Protein AF-A0A495E6Z8-F1 (afdb_monomer)

Secondary structure (DSSP, 8-state):
-EEEEEE--SSSTTHHHHHHHHHHHHHHHHHH-GGG-SEEEEEESS---GGGTTTTTSHHHHHHHHHHTHHHHTS-S-HHHHHHH--HHHHHHHHHTEEEEE--HHHHH-PPPHHHHHHHHHHHHHH--

Foldseek 3Di:
DDAEDADEDPDCPCVVVVLLLLLLVLLLCCVVCVVVHQAYEYEYQDDDPPVCVVPSLALVSSLVSNLVVVCVNPVDDDSVVSNVVDDSVSSRSSSVRYDYHHDHPVVVVPDQPPVRVVVVVVVVVVVVD

Nearest PDB structures (foldseek):
  2i2x-assembly4_O  TM=3.288E-01  e=3.301E+00  Methanosarcina barkeri
  7jlj-assembly1_A-2  TM=2.663E-01  e=2.618E+00  Bacillus subtilis
  3gkk-assembly1_A  TM=3.736E-01  e=8.339E+00  Xanthomonas campestris pv. campestris

Solvent-accessible surface area (backbone atoms only — not comparable to full-atom values): 7316 Å² total; per-residue (Å²): 90,71,50,72,52,79,46,87,47,98,59,44,85,59,48,51,62,52,50,35,51,48,39,29,47,48,49,53,46,40,73,77,42,50,93,50,52,65,33,39,37,43,37,29,50,45,82,56,53,78,94,45,57,92,45,68,58,34,34,66,44,30,46,54,21,32,42,74,43,16,52,79,76,73,68,42,91,54,58,72,62,30,64,73,68,58,58,66,68,57,23,41,59,45,24,79,25,52,42,82,44,74,49,49,80,65,63,72,68,67,61,78,50,74,70,60,44,52,53,52,54,51,51,55,57,64,72,75,107

Mean predicted aligned error: 7.82 Å

Radius of gyration: 19.28 Å; Cα contacts (8 Å, |Δi|>4): 153; chains: 1; bounding box: 48×42×48 Å

Structure (mmCIF, N/CA/C/O backbone):
data_AF-A0A495E6Z8-F1
#
_entry.id   AF-A0A495E6Z8-F1
#
loop_
_atom_site.group_PDB
_atom_site.id
_atom_site.type_symbol
_atom_site.label_atom_id
_atom_site.label_alt_id
_atom_site.label_comp_id
_atom_site.label_asym_id
_atom_site.label_entity_id
_atom_site.label_seq_id
_atom_site.pdbx_PDB_ins_code
_atom_site.Cartn_x
_atom_site.Cartn_y
_atom_site.Cartn_z
_atom_site.occupancy
_atom_site.B_iso_or_equiv
_atom_site.auth_seq_id
_atom_site.auth_comp_id
_atom_site.auth_asym_id
_atom_site.auth_atom_id
_atom_site.pdbx_PDB_model_num
ATOM 1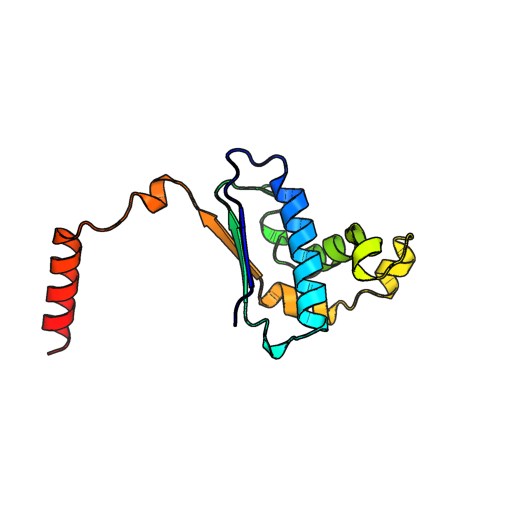 N N . MET A 1 1 ? -0.163 -15.656 -8.303 1.00 57.00 1 MET A N 1
ATOM 2 C CA . MET A 1 1 ? -0.877 -14.594 -9.044 1.00 57.00 1 MET A CA 1
ATOM 3 C C . MET A 1 1 ? -0.501 -13.246 -8.435 1.00 57.00 1 MET A C 1
ATOM 5 O O . MET A 1 1 ? -0.299 -13.184 -7.230 1.00 57.00 1 MET A O 1
ATOM 9 N N . PHE A 1 2 ? -0.327 -12.194 -9.242 1.00 53.81 2 PHE A N 1
ATOM 10 C CA . PHE A 1 2 ? 0.096 -10.871 -8.759 1.00 53.81 2 PHE A CA 1
ATOM 11 C C . PHE A 1 2 ? -0.952 -9.811 -9.099 1.00 53.81 2 PHE A C 1
ATOM 13 O O . PHE A 1 2 ? -1.597 -9.890 -10.145 1.00 53.81 2 PHE A O 1
ATOM 20 N N . PHE A 1 3 ? -1.111 -8.821 -8.222 1.00 73.31 3 PHE A N 1
ATOM 21 C CA . PHE A 1 3 ? -1.915 -7.632 -8.484 1.00 73.31 3 PHE A CA 1
ATOM 22 C C . PHE A 1 3 ? -0.965 -6.456 -8.691 1.00 73.31 3 PHE A C 1
ATOM 24 O O . PHE A 1 3 ? -0.170 -6.135 -7.809 1.00 73.31 3 PHE A O 1
ATOM 31 N N . ALA A 1 4 ? -1.012 -5.850 -9.874 1.00 71.56 4 ALA A N 1
ATOM 32 C CA . ALA A 1 4 ? -0.156 -4.726 -10.220 1.00 71.56 4 ALA A CA 1
ATOM 33 C C . ALA A 1 4 ? -1.003 -3.515 -10.596 1.00 71.56 4 ALA A C 1
ATOM 35 O O . ALA A 1 4 ? -1.883 -3.607 -11.453 1.00 71.56 4 ALA A O 1
ATOM 36 N N . GLU A 1 5 ? -0.689 -2.369 -10.000 1.00 78.81 5 GLU A N 1
ATOM 37 C CA . GLU A 1 5 ? -1.196 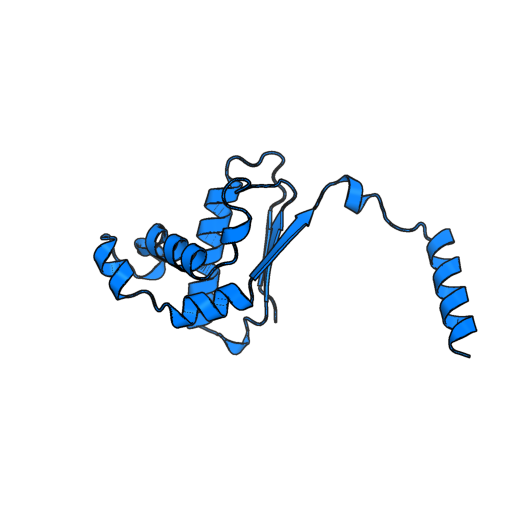-1.079 -10.442 1.00 78.81 5 GLU A CA 1
ATOM 38 C C . GLU A 1 5 ? -0.052 -0.272 -11.068 1.00 78.81 5 GLU A C 1
ATOM 40 O O . GLU A 1 5 ? 1.009 -0.076 -10.473 1.00 78.81 5 GLU A O 1
ATOM 45 N N . SER A 1 6 ? -0.272 0.169 -12.308 1.00 73.50 6 SER A N 1
ATOM 46 C CA . SER A 1 6 ? 0.698 0.921 -13.104 1.00 73.50 6 SER A CA 1
ATOM 47 C C . SER A 1 6 ? 0.198 2.345 -13.319 1.00 73.50 6 SER A C 1
ATOM 49 O O . SER A 1 6 ? -0.893 2.552 -13.859 1.00 73.50 6 SER A O 1
ATOM 51 N N . LYS A 1 7 ? 0.985 3.333 -12.880 1.00 71.81 7 LYS A N 1
ATOM 52 C CA . LYS A 1 7 ? 0.661 4.760 -12.973 1.00 71.81 7 LYS A CA 1
ATOM 53 C C . LYS A 1 7 ? 1.759 5.542 -13.684 1.00 71.81 7 LYS A C 1
ATOM 55 O O . LYS A 1 7 ? 2.766 5.927 -13.089 1.00 71.81 7 LYS A O 1
ATOM 60 N N . ASN A 1 8 ? 1.518 5.852 -14.953 1.00 64.12 8 ASN A N 1
ATOM 61 C CA . ASN A 1 8 ? 2.374 6.737 -15.736 1.00 64.12 8 ASN A CA 1
ATOM 62 C C . ASN A 1 8 ? 1.838 8.181 -15.696 1.00 64.12 8 ASN A C 1
ATOM 64 O O . ASN A 1 8 ? 1.149 8.628 -16.612 1.00 64.12 8 ASN A O 1
ATOM 68 N N . TYR A 1 9 ? 2.103 8.895 -14.598 1.00 61.59 9 TYR A N 1
ATOM 69 C CA . TYR A 1 9 ? 1.837 10.334 -14.504 1.00 61.59 9 TYR A CA 1
ATOM 70 C C . TYR A 1 9 ? 3.120 11.131 -14.748 1.00 61.59 9 TYR A C 1
ATOM 72 O O . TYR A 1 9 ? 4.160 10.839 -14.162 1.00 61.59 9 TYR A O 1
ATOM 80 N N . ALA A 1 10 ? 3.018 12.207 -15.534 1.00 53.03 10 ALA A N 1
ATOM 81 C CA . ALA A 1 10 ? 4.131 13.124 -15.793 1.00 53.03 10 ALA A CA 1
ATOM 82 C C . ALA A 1 10 ? 4.547 13.958 -14.560 1.00 53.03 10 ALA A C 1
ATOM 84 O O . ALA A 1 10 ? 5.632 14.539 -14.542 1.00 53.03 10 ALA A O 1
ATOM 85 N N . LYS A 1 11 ? 3.686 14.064 -13.536 1.00 57.91 11 LYS A N 1
ATOM 86 C CA . LYS A 1 11 ? 3.936 14.807 -12.289 1.00 57.91 11 LYS A CA 1
ATOM 87 C C . LYS A 1 11 ? 3.419 14.025 -11.085 1.00 57.91 11 LYS A C 1
ATOM 89 O O . LYS A 1 11 ? 2.393 13.360 -11.170 1.00 57.91 11 LYS A O 1
ATOM 94 N N . ALA A 1 12 ? 4.103 14.168 -9.953 1.00 63.22 12 ALA A N 1
ATOM 95 C CA . ALA A 1 12 ? 3.833 13.401 -8.741 1.00 63.22 12 ALA A CA 1
ATOM 96 C C . ALA A 1 12 ? 2.609 13.848 -7.918 1.00 63.22 12 ALA A C 1
ATOM 98 O O . ALA A 1 12 ? 2.371 13.250 -6.875 1.00 63.22 12 ALA A O 1
ATOM 99 N N . SER A 1 13 ? 1.853 14.881 -8.321 1.00 67.56 13 SER A N 1
ATOM 100 C CA . SER A 1 13 ? 0.904 15.556 -7.412 1.00 67.56 13 SER A CA 1
ATOM 101 C C . SER A 1 13 ? -0.142 14.620 -6.806 1.00 67.56 13 SER A C 1
ATOM 103 O O . SER A 1 13 ? -0.362 14.674 -5.600 1.00 67.5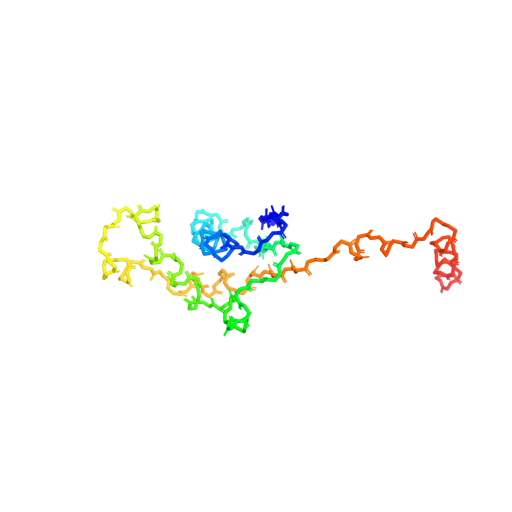6 13 SER A O 1
ATOM 105 N N . ASP A 1 14 ? -0.710 13.716 -7.606 1.00 81.00 14 ASP A N 1
ATOM 106 C CA . ASP A 1 14 ? -1.803 12.840 -7.159 1.00 81.00 14 ASP A CA 1
ATOM 107 C C . ASP A 1 14 ? -1.322 11.416 -6.824 1.00 81.00 14 ASP A C 1
ATOM 109 O O . ASP A 1 14 ? -2.080 10.596 -6.300 1.00 81.00 14 ASP A O 1
ATOM 113 N N . LEU A 1 15 ? -0.044 11.110 -7.092 1.00 85.88 15 LEU A N 1
ATOM 114 C CA . LEU A 1 15 ? 0.544 9.787 -6.858 1.00 85.88 15 LEU A CA 1
ATOM 115 C C . LEU A 1 15 ? 0.447 9.332 -5.393 1.00 85.88 15 LEU A C 1
ATOM 117 O O . LEU A 1 15 ? 0.046 8.187 -5.193 1.00 85.88 15 LEU A O 1
ATOM 121 N N . PRO A 1 16 ? 0.739 10.168 -4.372 1.00 89.25 16 PRO A N 1
ATOM 122 C CA . PRO A 1 16 ? 0.584 9.766 -2.975 1.00 89.25 16 PRO A CA 1
ATOM 123 C C . PRO A 1 16 ? -0.839 9.316 -2.638 1.00 89.25 16 PRO A C 1
ATOM 125 O O . PRO A 1 16 ? -1.030 8.269 -2.031 1.00 89.25 16 PRO A O 1
ATOM 128 N N . THR A 1 17 ? -1.853 10.062 -3.083 1.00 90.12 17 THR A N 1
ATOM 129 C CA . THR A 1 17 ? -3.260 9.728 -2.821 1.00 90.12 17 THR A CA 1
ATOM 130 C C . THR A 1 17 ? -3.682 8.451 -3.543 1.00 90.12 17 THR A C 1
ATOM 132 O O . THR A 1 17 ? -4.436 7.646 -2.997 1.00 90.12 17 THR A O 1
ATOM 135 N N . HIS A 1 18 ? -3.193 8.231 -4.765 1.00 91.50 18 HIS A N 1
ATOM 136 C CA . HIS A 1 18 ? -3.433 6.975 -5.469 1.00 91.50 18 HIS A CA 1
ATOM 137 C C . HIS A 1 18 ? -2.740 5.792 -4.794 1.00 91.50 18 HIS A C 1
ATOM 139 O O . HIS A 1 18 ? -3.348 4.731 -4.693 1.00 91.50 18 HIS A O 1
ATOM 145 N N . TYR A 1 19 ? -1.523 5.987 -4.289 1.00 94.00 19 TYR A N 1
ATOM 146 C CA . TYR A 1 19 ? -0.798 4.961 -3.554 1.00 94.00 19 TYR A CA 1
ATOM 147 C C . TYR A 1 19 ? -1.508 4.583 -2.246 1.00 94.00 19 TYR A C 1
ATOM 149 O O . TYR A 1 19 ? -1.721 3.404 -1.982 1.00 94.00 19 TYR A O 1
ATOM 157 N N . GLU A 1 20 ? -1.980 5.559 -1.464 1.00 94.44 20 GLU A N 1
ATOM 158 C CA . GLU A 1 20 ? -2.793 5.298 -0.266 1.00 94.44 20 GLU A CA 1
ATOM 159 C C . GLU A 1 20 ? -4.054 4.485 -0.604 1.00 94.44 20 GLU A C 1
ATOM 161 O O . GLU A 1 20 ? -4.359 3.484 0.047 1.00 94.44 20 GLU A O 1
ATOM 166 N N . LYS A 1 21 ? -4.770 4.862 -1.669 1.00 95.25 21 LYS A N 1
ATOM 167 C CA . LYS A 1 21 ? -5.942 4.106 -2.125 1.00 95.25 21 LYS A CA 1
ATOM 168 C C . LYS A 1 21 ? -5.572 2.672 -2.508 1.00 95.25 21 LYS A C 1
ATOM 170 O O . LYS A 1 21 ? -6.289 1.743 -2.136 1.00 95.25 21 LYS A O 1
ATOM 175 N N . TYR A 1 22 ? -4.466 2.503 -3.224 1.00 95.75 22 TYR A N 1
ATOM 176 C CA . TYR A 1 22 ? -3.943 1.206 -3.631 1.00 95.75 22 TYR A CA 1
ATOM 177 C C . TYR A 1 22 ? -3.647 0.304 -2.423 1.00 95.75 22 TYR A C 1
ATOM 179 O O . TYR A 1 22 ? -4.080 -0.848 -2.408 1.00 95.75 22 TYR A O 1
ATOM 187 N N . LEU A 1 23 ? -3.014 0.824 -1.366 1.00 97.38 23 LEU A N 1
ATOM 188 C CA . LEU A 1 23 ? -2.764 0.058 -0.137 1.00 97.38 23 LEU A CA 1
ATOM 189 C C . LEU A 1 23 ? -4.062 -0.438 0.515 1.00 97.38 23 LEU A C 1
ATOM 191 O O . LEU A 1 23 ? -4.161 -1.607 0.894 1.00 97.38 23 LEU A O 1
ATOM 195 N N . ALA A 1 24 ? -5.085 0.419 0.592 1.00 97.38 24 ALA A N 1
ATOM 196 C CA . ALA A 1 24 ? -6.390 0.030 1.123 1.00 97.38 24 ALA A CA 1
ATOM 197 C C . ALA A 1 24 ? -7.071 -1.052 0.262 1.00 97.38 24 ALA A C 1
ATOM 199 O O . ALA A 1 24 ? -7.725 -1.951 0.790 1.00 97.38 24 ALA A O 1
ATOM 200 N N . GLN A 1 25 ? -6.896 -1.006 -1.061 1.00 96.25 25 GLN A N 1
ATOM 201 C CA . GLN A 1 25 ? -7.407 -2.038 -1.966 1.00 96.25 25 GLN A CA 1
ATOM 202 C C . GLN A 1 25 ? -6.650 -3.362 -1.823 1.00 96.25 25 GLN A C 1
ATOM 204 O O . GLN A 1 25 ? -7.285 -4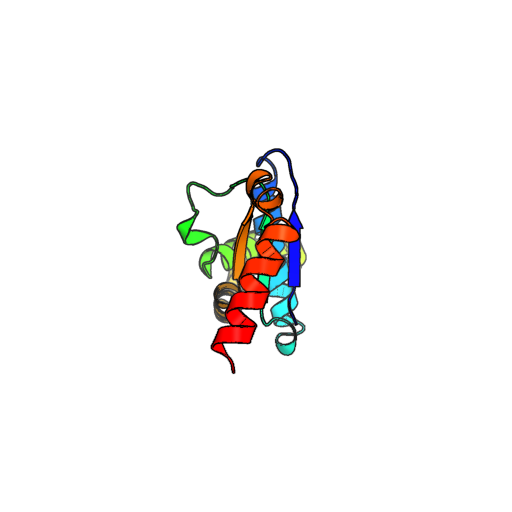.413 -1.849 1.00 96.25 25 GLN A O 1
ATOM 209 N N . CYS A 1 26 ? -5.331 -3.327 -1.612 1.00 96.75 26 CYS A N 1
ATOM 210 C CA . CYS A 1 26 ? -4.532 -4.525 -1.344 1.00 96.75 26 CYS A CA 1
ATOM 211 C C . CYS A 1 26 ? -4.996 -5.233 -0.066 1.00 96.75 26 CYS A C 1
ATOM 213 O O . CYS A 1 26 ? -5.130 -6.454 -0.055 1.00 96.75 26 CYS A O 1
ATOM 215 N N . TYR A 1 27 ? -5.313 -4.465 0.981 1.00 97.88 27 TYR A N 1
ATOM 216 C CA . TYR A 1 27 ? -5.900 -4.992 2.214 1.00 97.88 27 TYR A CA 1
ATOM 217 C C . TYR A 1 27 ? -7.228 -5.715 1.959 1.00 97.88 27 TYR A C 1
ATOM 219 O O . TYR A 1 27 ? -7.387 -6.869 2.351 1.00 97.88 27 TYR A O 1
ATOM 227 N N . VAL A 1 28 ? -8.160 -5.080 1.240 1.00 96.44 28 VAL A N 1
ATOM 228 C CA . VAL A 1 28 ? -9.452 -5.701 0.896 1.00 96.44 28 VAL A CA 1
ATOM 229 C C . VAL A 1 28 ? -9.263 -6.952 0.033 1.00 96.44 28 VAL A C 1
ATOM 231 O O . VAL A 1 28 ? -9.903 -7.970 0.284 1.00 96.44 28 VAL A O 1
ATOM 234 N N . ALA A 1 29 ? -8.367 -6.906 -0.956 1.00 95.12 29 ALA A N 1
ATOM 235 C CA . ALA A 1 29 ? -8.081 -8.045 -1.825 1.00 95.12 29 ALA A CA 1
ATOM 236 C C . ALA A 1 29 ? -7.513 -9.238 -1.041 1.00 95.12 29 ALA A C 1
ATOM 238 O O . ALA A 1 29 ? -7.929 -10.375 -1.266 1.00 95.12 29 ALA A O 1
ATOM 239 N N . TYR A 1 30 ? -6.604 -8.977 -0.097 1.00 96.00 30 TYR A N 1
ATOM 240 C CA . TYR A 1 30 ? -6.029 -10.018 0.749 1.00 96.00 30 TYR A CA 1
ATOM 241 C C . TYR A 1 30 ? -7.075 -10.656 1.672 1.00 96.00 30 TYR A C 1
ATOM 243 O O . TYR A 1 30 ? -7.048 -11.870 1.854 1.00 96.00 30 TYR A O 1
ATOM 251 N N . LEU A 1 31 ? -8.016 -9.872 2.212 1.00 95.06 31 LEU A N 1
ATOM 252 C CA . LEU A 1 31 ? -9.118 -10.406 3.021 1.00 95.06 31 LEU A CA 1
ATOM 253 C C . LEU A 1 31 ? -10.067 -11.300 2.213 1.00 95.06 31 LEU A C 1
ATOM 255 O O . LEU A 1 31 ? -10.497 -12.335 2.717 1.00 95.06 31 LEU A O 1
ATOM 259 N N . ASP A 1 32 ? -10.400 -10.913 0.979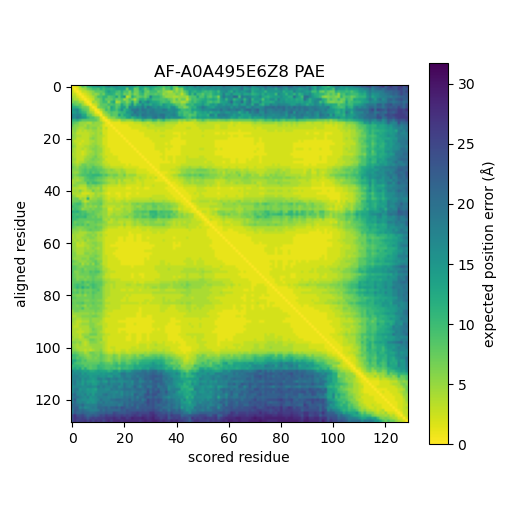 1.00 94.12 32 ASP A N 1
ATOM 260 C CA . ASP A 1 32 ? -11.300 -11.698 0.123 1.00 94.12 32 ASP A CA 1
ATOM 261 C C . ASP A 1 32 ? -10.632 -13.003 -0.333 1.00 94.12 32 ASP A C 1
ATOM 263 O O . ASP A 1 32 ? -11.213 -14.088 -0.259 1.00 94.12 32 ASP A O 1
ATOM 267 N N . LYS A 1 33 ? -9.392 -12.905 -0.829 1.00 92.19 33 LYS A N 1
ATOM 268 C CA . LYS A 1 33 ? -8.741 -13.978 -1.591 1.00 92.19 33 LYS A CA 1
ATOM 269 C C . LYS A 1 33 ? -7.221 -14.017 -1.382 1.00 92.19 33 LYS A C 1
ATOM 271 O O . LYS A 1 33 ? -6.464 -13.809 -2.334 1.00 92.19 33 LYS A O 1
ATOM 276 N N . PRO A 1 34 ? -6.740 -14.404 -0.186 1.00 89.44 34 PRO A N 1
ATOM 277 C CA . PRO A 1 34 ? -5.313 -14.360 0.143 1.00 89.44 34 PRO A CA 1
ATOM 278 C C . PRO A 1 34 ? -4.458 -15.260 -0.762 1.00 89.44 34 PRO A C 1
ATOM 280 O O . PRO A 1 34 ? -3.334 -14.904 -1.104 1.00 89.44 34 PRO A O 1
ATOM 283 N N . GLY A 1 35 ? -5.005 -16.390 -1.232 1.00 88.50 35 GLY A N 1
ATOM 284 C CA . GLY A 1 35 ? -4.313 -17.316 -2.144 1.00 88.50 35 GLY A CA 1
ATOM 285 C C . GLY A 1 35 ? -4.023 -16.759 -3.545 1.00 88.50 35 GLY A C 1
ATOM 286 O O . GLY A 1 35 ? -3.350 -17.414 -4.333 1.00 88.50 35 GLY A O 1
ATOM 287 N N . TYR A 1 36 ? -4.527 -15.567 -3.869 1.00 86.06 36 TYR A N 1
ATOM 288 C CA . TYR A 1 36 ? -4.280 -14.877 -5.136 1.00 86.06 36 TYR A CA 1
ATOM 289 C C . TYR A 1 36 ? -3.406 -13.626 -4.977 1.00 86.06 36 TYR A C 1
ATOM 291 O O . TYR A 1 36 ? -3.174 -12.906 -5.950 1.00 86.06 36 TYR A O 1
ATOM 299 N N . CYS A 1 37 ? -2.915 -13.381 -3.76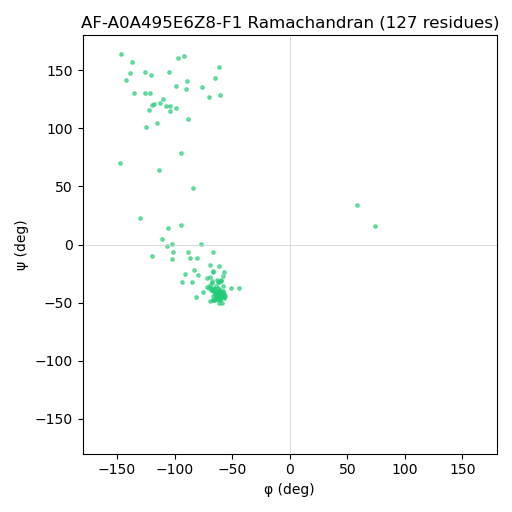4 1.00 90.81 37 CYS A N 1
ATOM 300 C CA . CYS A 1 37 ? -2.160 -12.200 -3.385 1.00 90.81 37 CYS A CA 1
ATOM 301 C C . CYS A 1 37 ? -0.722 -12.595 -3.034 1.00 90.81 37 CYS A C 1
ATOM 303 O O . CYS A 1 37 ? -0.312 -12.464 -1.886 1.00 90.81 37 CYS A O 1
ATOM 305 N N . ASP A 1 38 ? 0.048 -13.100 -4.002 1.00 91.00 38 ASP A N 1
ATOM 306 C CA . ASP A 1 38 ? 1.468 -13.404 -3.763 1.00 91.00 38 ASP A CA 1
ATOM 307 C C . ASP A 1 38 ? 2.301 -12.117 -3.725 1.00 91.00 38 ASP A C 1
ATOM 309 O O . ASP A 1 38 ? 3.168 -11.947 -2.868 1.00 91.00 38 ASP A O 1
ATOM 313 N N . HIS A 1 39 ? 1.999 -11.183 -4.633 1.00 93.19 39 HIS A N 1
ATOM 314 C CA . HIS A 1 39 ? 2.680 -9.896 -4.752 1.00 93.19 39 HIS A CA 1
ATOM 315 C C . HIS A 1 39 ? 1.704 -8.769 -5.097 1.00 93.19 39 HIS A C 1
ATOM 317 O O . HIS A 1 39 ? 0.809 -8.932 -5.933 1.00 93.19 39 HIS A O 1
ATOM 323 N N . PHE A 1 40 ? 1.949 -7.613 -4.487 1.00 95.25 40 PHE A N 1
ATOM 324 C CA . PHE A 1 40 ? 1.274 -6.346 -4.722 1.00 95.25 40 PHE A CA 1
ATOM 325 C C . PHE A 1 40 ? 2.290 -5.356 -5.292 1.00 95.25 40 PHE A C 1
ATOM 327 O O . PHE A 1 40 ? 3.118 -4.820 -4.560 1.00 95.25 40 PHE A O 1
ATOM 334 N N . MET A 1 41 ? 2.232 -5.089 -6.595 1.00 94.69 41 MET A N 1
ATOM 335 C CA . MET A 1 41 ? 3.203 -4.231 -7.275 1.00 94.69 41 MET A CA 1
ATOM 336 C C . MET A 1 41 ? 2.641 -2.841 -7.582 1.00 94.69 41 MET A C 1
ATOM 338 O O . MET A 1 41 ? 1.704 -2.692 -8.364 1.00 94.69 41 MET A O 1
ATOM 342 N N . TRP A 1 42 ? 3.281 -1.817 -7.027 1.00 94.00 42 TRP A N 1
ATOM 343 C CA . TRP A 1 42 ? 3.090 -0.424 -7.405 1.00 94.00 42 TRP A CA 1
ATOM 344 C C . TRP A 1 42 ? 4.204 0.015 -8.354 1.00 94.00 42 TRP A C 1
ATOM 346 O O . TRP A 1 42 ? 5.380 0.018 -7.982 1.00 94.00 42 TRP A O 1
ATOM 356 N N . ILE A 1 43 ? 3.840 0.381 -9.583 1.00 91.50 43 ILE A N 1
ATOM 357 C CA . ILE A 1 43 ? 4.794 0.791 -10.619 1.00 91.50 43 ILE A CA 1
ATOM 358 C C . ILE A 1 43 ? 4.476 2.223 -11.051 1.00 91.50 43 ILE A C 1
ATOM 360 O O . ILE A 1 43 ? 3.385 2.487 -11.562 1.00 91.50 43 ILE A O 1
ATOM 364 N N . ALA A 1 44 ? 5.426 3.144 -10.881 1.00 89.75 44 ALA A N 1
ATOM 365 C CA . ALA A 1 44 ? 5.251 4.554 -11.233 1.00 89.75 44 ALA A CA 1
ATOM 366 C C . ALA A 1 44 ? 6.477 5.152 -11.940 1.00 89.75 44 ALA A C 1
ATOM 368 O O . ALA A 1 44 ? 7.591 4.670 -11.780 1.00 89.75 44 ALA A O 1
ATOM 369 N N . TRP 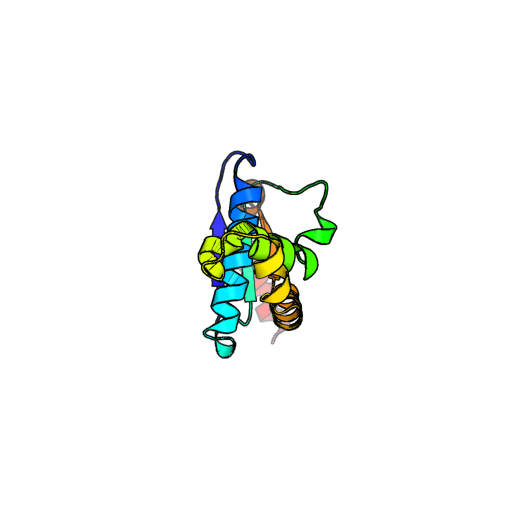A 1 45 ? 6.278 6.232 -12.702 1.00 87.56 45 TRP A N 1
ATOM 370 C CA . TRP A 1 45 ? 7.343 6.927 -13.455 1.00 87.56 45 TRP A CA 1
ATOM 371 C C . TRP A 1 45 ? 7.837 8.215 -12.793 1.00 87.56 45 TRP A C 1
ATOM 373 O O . TRP A 1 45 ? 8.702 8.920 -13.312 1.00 87.56 45 TRP A O 1
ATOM 383 N N . SER A 1 46 ? 7.271 8.541 -11.633 1.00 84.88 46 SER A N 1
ATOM 384 C CA . SER A 1 46 ? 7.657 9.706 -10.852 1.00 84.88 46 SER A CA 1
ATOM 385 C C . SER A 1 46 ? 7.783 9.312 -9.379 1.00 84.88 46 SER A C 1
ATOM 387 O O . SER A 1 46 ? 6.875 8.666 -8.837 1.00 84.88 46 SER A O 1
ATOM 389 N N . PRO A 1 47 ? 8.897 9.662 -8.712 1.00 83.69 47 PRO A N 1
ATOM 390 C CA . PRO A 1 47 ? 9.040 9.423 -7.286 1.00 83.69 47 PRO A CA 1
ATOM 391 C C . PRO A 1 47 ? 8.012 10.254 -6.511 1.00 83.69 47 PRO A C 1
ATOM 393 O O . PRO A 1 47 ? 7.697 11.390 -6.861 1.00 83.69 47 PRO A O 1
ATOM 396 N N . HIS A 1 48 ? 7.490 9.676 -5.439 1.00 86.69 48 HIS A N 1
ATOM 397 C CA . HIS A 1 48 ? 6.504 10.281 -4.549 1.00 86.69 48 HIS A CA 1
ATOM 398 C C . HIS A 1 48 ? 6.756 9.772 -3.128 1.00 86.69 48 HIS A C 1
ATOM 400 O O . HIS A 1 48 ? 7.499 8.811 -2.941 1.00 86.69 48 HIS A O 1
ATOM 406 N N . GLY A 1 49 ? 6.193 10.447 -2.122 1.00 81.25 49 GLY A N 1
ATOM 407 C CA . GLY A 1 49 ? 6.439 10.087 -0.720 1.00 81.25 49 GLY A CA 1
ATOM 408 C C . GLY A 1 49 ? 7.923 10.143 -0.341 1.00 81.25 49 GLY A C 1
ATOM 409 O O . GLY A 1 49 ? 8.386 9.341 0.457 1.00 81.25 49 GLY A O 1
ATOM 410 N N . THR A 1 50 ? 8.689 11.069 -0.928 1.00 81.75 50 THR A N 1
ATOM 411 C CA . THR A 1 50 ? 10.150 11.158 -0.756 1.00 81.75 50 THR A CA 1
ATOM 412 C C . THR A 1 50 ? 10.577 11.365 0.697 1.00 81.75 50 THR A C 1
ATOM 414 O O . THR A 1 50 ? 11.633 10.890 1.096 1.00 81.75 50 THR A O 1
ATOM 417 N N . THR A 1 51 ? 9.754 12.042 1.499 1.00 86.50 51 THR A N 1
ATOM 418 C CA . THR A 1 51 ? 9.993 12.281 2.931 1.00 86.50 51 THR A CA 1
ATOM 419 C C . THR A 1 51 ? 9.616 11.098 3.820 1.00 86.50 51 THR A C 1
ATOM 421 O O . THR A 1 51 ? 9.920 11.117 5.005 1.00 86.50 51 THR A O 1
ATOM 424 N N . THR A 1 52 ? 8.916 10.106 3.274 1.00 87.75 52 THR A N 1
ATOM 425 C CA . THR A 1 52 ? 8.387 8.937 3.993 1.00 87.75 52 THR A CA 1
ATOM 426 C C . THR A 1 52 ? 8.759 7.644 3.272 1.00 87.75 52 THR A C 1
ATOM 428 O O . THR A 1 52 ? 8.057 6.646 3.379 1.00 87.75 52 THR A O 1
ATOM 431 N N . TRP A 1 53 ? 9.816 7.677 2.458 1.00 87.50 53 TRP A N 1
ATOM 432 C CA . TRP A 1 53 ? 10.130 6.626 1.492 1.00 87.50 53 TRP A CA 1
ATOM 433 C C . TRP A 1 53 ? 10.366 5.267 2.156 1.00 87.50 53 TRP A C 1
ATOM 435 O O . TRP A 1 53 ? 9.924 4.232 1.664 1.00 87.50 53 TRP A O 1
ATOM 445 N N . ASP A 1 54 ? 11.032 5.297 3.303 1.00 88.44 54 ASP A N 1
ATOM 446 C CA . ASP A 1 54 ? 11.330 4.166 4.172 1.00 88.44 54 ASP A CA 1
ATOM 447 C C . ASP A 1 54 ? 10.083 3.545 4.814 1.00 88.44 54 ASP A C 1
ATOM 449 O O . ASP A 1 54 ? 10.103 2.369 5.172 1.00 88.44 54 ASP A O 1
ATOM 453 N N . THR A 1 55 ? 8.986 4.300 4.920 1.00 93.62 55 THR A N 1
ATOM 454 C CA . THR A 1 55 ? 7.750 3.838 5.563 1.00 93.62 55 THR A CA 1
ATOM 455 C C . THR A 1 55 ? 6.659 3.425 4.579 1.00 93.62 55 THR A C 1
ATOM 457 O O . THR A 1 55 ? 5.709 2.759 4.976 1.00 93.62 55 THR A O 1
ATOM 460 N N . LEU A 1 56 ? 6.793 3.731 3.281 1.00 93.56 56 LEU A N 1
ATOM 461 C CA . LEU A 1 56 ? 5.743 3.475 2.280 1.00 93.56 56 LEU A CA 1
ATOM 462 C C . LEU A 1 56 ? 5.316 2.004 2.177 1.00 93.56 56 LEU A C 1
ATOM 464 O O . LEU A 1 56 ? 4.183 1.736 1.781 1.00 93.56 56 LEU A O 1
ATOM 468 N N . LEU A 1 57 ? 6.200 1.061 2.510 1.00 96.62 57 LEU A N 1
ATOM 469 C CA . LEU A 1 57 ? 5.945 -0.380 2.410 1.00 96.62 57 LEU A CA 1
ATOM 470 C C . LEU A 1 57 ? 5.713 -1.050 3.771 1.00 96.62 57 LEU A C 1
ATOM 472 O O . LEU A 1 57 ? 5.769 -2.273 3.859 1.00 96.62 57 LEU A O 1
ATOM 476 N N . THR A 1 58 ? 5.479 -0.284 4.840 1.00 97.94 58 THR A N 1
ATOM 477 C CA . THR A 1 58 ? 5.297 -0.852 6.183 1.00 97.94 58 THR A CA 1
ATOM 478 C C . THR A 1 58 ? 3.832 -1.142 6.502 1.00 97.94 58 THR A C 1
ATOM 480 O O . THR A 1 58 ? 2.907 -0.619 5.875 1.00 97.94 58 THR A O 1
ATOM 483 N N . ALA A 1 59 ? 3.604 -1.982 7.515 1.00 98.31 59 ALA A N 1
ATOM 484 C CA . ALA A 1 59 ? 2.259 -2.319 7.975 1.00 98.31 59 ALA A CA 1
ATOM 485 C C . ALA A 1 59 ? 1.506 -1.087 8.505 1.00 98.31 59 ALA A C 1
ATOM 487 O O . ALA A 1 59 ? 0.292 -0.987 8.341 1.00 98.31 59 ALA A O 1
ATOM 488 N N . GLU A 1 60 ? 2.218 -0.130 9.099 1.00 98.06 60 GLU A N 1
ATOM 489 C CA . GLU A 1 60 ? 1.669 1.131 9.599 1.00 98.06 60 GLU A CA 1
ATOM 490 C C . GLU A 1 60 ? 1.164 2.011 8.450 1.00 98.06 60 GLU A C 1
ATOM 492 O O . GLU A 1 60 ? 0.086 2.596 8.559 1.00 98.06 60 GLU A O 1
ATOM 497 N N . ALA A 1 61 ? 1.883 2.061 7.322 1.00 97.62 61 ALA A N 1
ATOM 498 C CA . ALA A 1 61 ? 1.416 2.771 6.133 1.00 97.62 61 ALA A CA 1
ATOM 499 C C . ALA A 1 61 ? 0.153 2.125 5.545 1.00 97.62 61 ALA A C 1
ATOM 501 O O . ALA A 1 61 ? -0.796 2.833 5.201 1.00 97.62 61 ALA A O 1
ATOM 502 N N . VAL A 1 62 ? 0.093 0.787 5.501 1.00 98.31 62 VAL A N 1
ATOM 503 C CA . VAL A 1 62 ? -1.119 0.055 5.092 1.00 98.31 62 VAL A CA 1
ATOM 504 C C . VAL A 1 62 ? -2.281 0.361 6.038 1.00 98.31 62 VAL A C 1
ATOM 506 O O . VAL A 1 62 ? -3.375 0.689 5.581 1.00 98.31 62 VAL A O 1
ATOM 509 N N . GLN A 1 63 ? -2.053 0.320 7.352 1.00 98.38 63 GLN A N 1
ATOM 510 C CA . GLN A 1 63 ? -3.078 0.627 8.348 1.00 98.38 63 GLN A CA 1
ATOM 511 C C . GLN A 1 63 ? -3.603 2.059 8.190 1.00 98.38 63 GLN A C 1
ATOM 513 O O . GLN A 1 63 ? -4.816 2.267 8.138 1.00 98.38 63 GLN A O 1
ATOM 518 N N . ALA A 1 64 ? -2.707 3.040 8.066 1.00 97.62 64 ALA A N 1
ATOM 519 C CA . ALA A 1 64 ? -3.076 4.439 7.885 1.00 97.62 64 ALA A CA 1
ATOM 520 C C . ALA A 1 64 ? -3.916 4.641 6.614 1.00 97.62 64 ALA A C 1
ATOM 522 O O . ALA A 1 64 ? -4.930 5.344 6.642 1.00 97.62 64 ALA A O 1
ATOM 523 N N . ALA A 1 65 ? -3.543 3.976 5.518 1.00 97.69 65 ALA A N 1
ATOM 524 C CA . ALA A 1 65 ? -4.297 3.984 4.272 1.00 97.69 65 ALA A CA 1
ATOM 525 C C . ALA A 1 65 ? -5.698 3.368 4.426 1.00 97.69 65 ALA A C 1
ATOM 527 O O . ALA A 1 65 ? -6.692 3.968 4.007 1.00 97.69 65 ALA A O 1
ATOM 528 N N . VAL A 1 66 ? -5.806 2.205 5.074 1.00 98.00 66 VAL A N 1
ATOM 529 C CA . VAL A 1 66 ? -7.087 1.532 5.336 1.00 98.00 66 VAL A CA 1
ATOM 530 C C . VAL A 1 66 ? -8.011 2.412 6.181 1.00 98.00 66 VAL A C 1
ATOM 532 O O . VAL A 1 66 ? -9.168 2.621 5.816 1.00 98.00 66 VAL A O 1
ATOM 535 N N . VAL A 1 67 ? -7.496 3.003 7.261 1.00 98.00 67 VAL A N 1
ATOM 536 C CA . VAL A 1 67 ? -8.253 3.907 8.143 1.00 98.00 67 VAL A CA 1
ATOM 537 C C . VAL A 1 67 ? -8.669 5.191 7.412 1.00 98.00 67 VAL A C 1
ATOM 539 O O . VAL A 1 67 ? -9.798 5.674 7.563 1.00 98.00 67 VAL A O 1
ATOM 542 N N . ARG A 1 68 ? -7.806 5.743 6.553 1.00 97.25 68 ARG A N 1
ATOM 543 C CA . ARG A 1 68 ? -8.148 6.896 5.706 1.00 97.25 68 ARG A CA 1
ATOM 544 C C . ARG A 1 68 ? -9.294 6.569 4.746 1.00 97.25 68 ARG A C 1
ATOM 546 O O . ARG A 1 68 ? -10.195 7.391 4.581 1.00 97.25 68 ARG A O 1
ATOM 553 N N . HIS A 1 69 ? -9.308 5.363 4.181 1.00 97.44 69 HIS A N 1
ATOM 554 C CA . HIS A 1 69 ? -10.340 4.877 3.260 1.00 97.44 69 H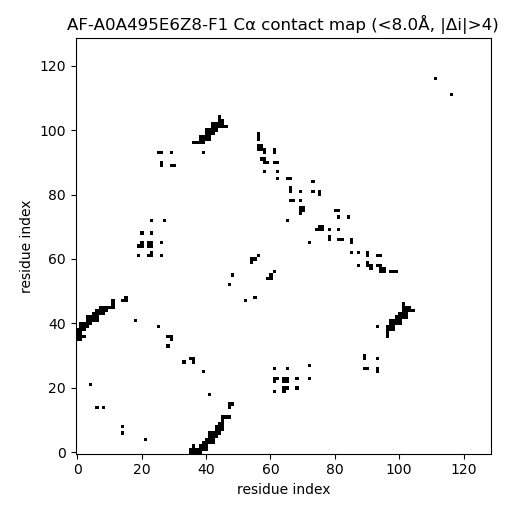IS A CA 1
ATOM 555 C C . HIS A 1 69 ? -11.469 4.073 3.931 1.00 97.44 69 HIS A C 1
ATOM 557 O O . HIS A 1 69 ? -12.260 3.429 3.239 1.00 97.44 69 HIS A O 1
ATOM 563 N N . ARG A 1 70 ? -11.609 4.167 5.259 1.00 97.75 70 ARG A N 1
ATOM 564 C CA . ARG A 1 70 ? -12.579 3.437 6.098 1.00 97.75 70 ARG A CA 1
ATOM 565 C C . ARG A 1 70 ? -14.010 3.354 5.573 1.00 97.75 70 ARG A C 1
ATOM 567 O O . ARG A 1 70 ? -14.636 2.309 5.701 1.00 97.75 70 ARG A O 1
ATOM 574 N N . LYS A 1 71 ? -14.522 4.412 4.939 1.00 96.81 71 LYS A N 1
ATOM 575 C CA . LYS A 1 71 ? -15.877 4.419 4.374 1.00 96.81 71 LYS A CA 1
ATOM 576 C C . LYS A 1 71 ? -16.040 3.374 3.271 1.00 96.81 71 LYS A C 1
ATOM 578 O O . LYS A 1 71 ? -17.078 2.737 3.180 1.00 96.81 71 LYS A O 1
ATOM 583 N N . ASN A 1 72 ? -15.002 3.174 2.465 1.00 94.81 72 ASN A N 1
ATOM 584 C CA . ASN A 1 72 ? -15.008 2.194 1.383 1.00 94.81 72 ASN A CA 1
ATOM 585 C C . ASN A 1 72 ? -14.620 0.794 1.869 1.00 94.81 72 ASN A C 1
ATOM 587 O O . ASN A 1 72 ? -15.097 -0.183 1.308 1.00 94.81 72 ASN A O 1
ATOM 591 N N . VAL A 1 73 ? -13.746 0.699 2.879 1.00 96.38 73 VAL A N 1
ATOM 592 C CA . VAL A 1 73 ? -13.251 -0.592 3.389 1.00 96.38 73 VAL A CA 1
ATOM 593 C C . VAL A 1 73 ? -14.245 -1.237 4.359 1.00 96.38 73 VAL A C 1
ATOM 595 O O . VAL A 1 73 ? -14.527 -2.423 4.249 1.00 96.38 73 VAL A O 1
ATOM 598 N N . PHE A 1 74 ? -14.788 -0.458 5.296 1.00 96.25 74 PHE A N 1
ATOM 599 C CA . PHE A 1 74 ? -15.622 -0.948 6.398 1.00 96.25 74 PHE A CA 1
ATOM 600 C C . PHE A 1 74 ? -17.043 -0.369 6.406 1.00 96.25 74 PHE A C 1
ATOM 602 O O . PHE A 1 74 ? -17.872 -0.812 7.193 1.00 96.25 74 PHE A O 1
ATOM 609 N N . GLY A 1 75 ? -17.340 0.644 5.584 1.00 96.62 75 GLY A N 1
ATOM 610 C CA . GLY A 1 75 ? -18.643 1.319 5.611 1.00 96.62 75 GLY A CA 1
ATOM 611 C C . GLY A 1 75 ? -18.849 2.249 6.813 1.00 96.62 75 GLY A C 1
ATOM 612 O O . GLY A 1 75 ? -19.982 2.634 7.088 1.00 96.62 75 GLY A O 1
ATOM 613 N N . VAL A 1 76 ? -17.780 2.617 7.530 1.00 96.62 76 VAL A N 1
ATOM 614 C CA . VAL A 1 76 ? -17.845 3.460 8.740 1.00 96.62 76 VAL A CA 1
ATOM 615 C C . VAL A 1 76 ? -17.376 4.892 8.473 1.00 96.62 76 VAL A C 1
ATOM 617 O O . VAL A 1 76 ? -16.485 5.126 7.655 1.00 96.62 76 VAL A O 1
ATOM 620 N N . GLU A 1 77 ? -17.952 5.861 9.189 1.00 95.38 77 GLU A N 1
ATOM 621 C CA . GLU A 1 77 ? -17.620 7.289 9.041 1.00 95.38 77 GLU A CA 1
ATOM 622 C C . GLU A 1 77 ? -16.534 7.760 10.022 1.00 95.38 77 GLU A C 1
ATOM 624 O O . GLU A 1 77 ? -15.715 8.624 9.684 1.00 95.38 77 GLU A O 1
ATOM 629 N N . LEU A 1 78 ? -16.474 7.184 11.228 1.00 96.38 78 LEU A N 1
ATOM 630 C CA . LEU A 1 78 ? -15.536 7.594 12.275 1.00 96.38 78 LEU A CA 1
ATOM 631 C C . LEU A 1 78 ? -14.210 6.837 12.188 1.00 96.38 78 LEU A C 1
ATOM 633 O O . LEU A 1 78 ? -14.165 5.634 11.951 1.00 96.38 78 LEU A O 1
ATOM 637 N N . VAL A 1 79 ? -13.115 7.558 12.431 1.00 95.62 79 VAL A N 1
ATOM 638 C CA . VAL A 1 79 ? -11.753 6.997 12.449 1.00 95.62 79 VAL A CA 1
ATOM 639 C C . VAL A 1 79 ? -11.599 5.951 13.552 1.00 95.62 79 VAL A C 1
ATOM 641 O O . VAL A 1 79 ? -11.109 4.863 13.281 1.00 95.62 79 VAL A O 1
ATOM 644 N N . LYS A 1 80 ? -12.099 6.240 14.758 1.00 95.88 80 LYS A N 1
ATOM 645 C CA . LYS A 1 80 ? -12.011 5.339 15.917 1.00 95.88 80 LYS A CA 1
ATOM 646 C C . LYS A 1 80 ? -12.656 3.971 15.664 1.00 95.88 80 LYS A C 1
ATOM 648 O O . LYS A 1 80 ? -12.151 2.956 16.134 1.00 95.88 80 LYS A O 1
ATOM 653 N N . ASP A 1 81 ? -13.753 3.947 14.911 1.00 96.06 81 ASP A N 1
ATOM 654 C CA . ASP A 1 81 ? -14.434 2.702 14.549 1.00 96.06 81 ASP A CA 1
ATOM 655 C C . ASP A 1 81 ? -13.607 1.913 13.527 1.00 96.06 81 ASP A C 1
ATOM 657 O O . ASP A 1 81 ? -13.514 0.696 13.600 1.00 96.06 81 ASP A O 1
ATOM 661 N N . ALA A 1 82 ? -12.940 2.595 12.595 1.00 95.81 82 ALA A N 1
ATOM 662 C CA . ALA A 1 82 ? -12.040 1.938 11.653 1.00 95.81 82 ALA A CA 1
ATOM 663 C C . ALA A 1 82 ? -10.786 1.372 12.338 1.00 95.81 82 ALA A C 1
ATOM 665 O O . ALA A 1 82 ? -10.338 0.283 11.993 1.00 95.81 82 ALA A O 1
ATOM 666 N N . GLU A 1 83 ? -10.231 2.091 13.316 1.00 95.38 83 GLU A N 1
ATOM 667 C CA . GLU A 1 83 ? -9.065 1.654 14.094 1.00 95.38 83 GLU A CA 1
ATOM 668 C C . GLU A 1 83 ? -9.341 0.389 14.915 1.00 95.38 83 GLU A C 1
ATOM 670 O O . GLU A 1 83 ? -8.426 -0.403 15.123 1.00 95.38 83 GLU A O 1
ATOM 675 N N . SER A 1 84 ? -10.585 0.171 15.357 1.00 96.31 84 SER A N 1
ATOM 676 C CA . SER A 1 84 ? -10.972 -1.054 16.068 1.00 96.31 84 SER A CA 1
ATOM 677 C C . SER A 1 84 ? -11.297 -2.228 15.139 1.00 96.31 84 SER A C 1
ATOM 679 O O . SER A 1 84 ? -11.232 -3.377 15.573 1.00 96.31 84 SER A O 1
ATOM 681 N N . LEU A 1 85 ? -11.632 -1.953 13.874 1.00 97.00 85 LEU A N 1
ATOM 682 C CA . LEU A 1 85 ? -11.964 -2.960 12.860 1.00 97.00 85 LEU A CA 1
ATOM 683 C C . LEU A 1 85 ? -10.758 -3.429 12.043 1.00 97.00 85 LEU A C 1
ATOM 685 O O . LEU A 1 85 ? -10.793 -4.521 11.477 1.00 97.00 85 LEU A O 1
ATOM 689 N N . VAL A 1 86 ? -9.715 -2.605 11.926 1.00 97.50 86 VAL A N 1
ATOM 690 C CA . VAL A 1 86 ? -8.548 -2.943 11.109 1.00 97.50 86 VAL A CA 1
ATOM 691 C C . VAL A 1 86 ? -7.744 -4.076 11.748 1.00 97.50 86 VAL A C 1
ATOM 693 O O . VAL A 1 86 ? -7.330 -3.996 12.904 1.00 97.50 86 VAL A O 1
ATOM 696 N N . ASP A 1 87 ? -7.483 -5.135 10.982 1.00 97.94 87 ASP A N 1
ATOM 697 C CA . ASP A 1 87 ? -6.620 -6.226 11.419 1.00 97.94 87 ASP A CA 1
ATOM 698 C C . ASP A 1 87 ? -5.164 -5.922 11.060 1.00 97.94 87 ASP A C 1
ATOM 700 O O . AS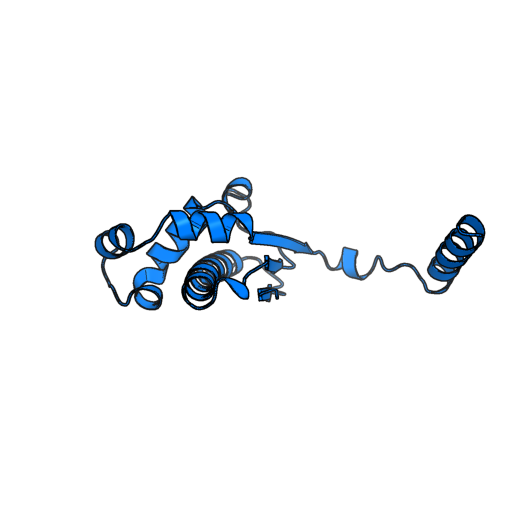P A 1 87 ? -4.741 -5.986 9.901 1.00 97.94 87 ASP A O 1
ATOM 704 N N . PHE A 1 88 ? -4.368 -5.621 12.082 1.00 98.06 88 PHE A N 1
ATOM 705 C CA . PHE A 1 88 ? -2.957 -5.309 11.898 1.00 98.06 88 PHE A CA 1
ATOM 706 C C . PHE A 1 88 ? -2.131 -6.515 11.419 1.00 98.06 88 PHE A C 1
ATOM 708 O O . PHE A 1 88 ? -1.091 -6.328 10.788 1.00 98.06 88 PHE A O 1
ATOM 715 N N . THR A 1 89 ? -2.584 -7.751 11.665 1.00 98.06 89 THR A N 1
ATOM 716 C CA . THR A 1 89 ? -1.938 -8.954 11.115 1.00 98.06 89 THR A CA 1
ATOM 717 C C . THR A 1 89 ? -2.060 -8.970 9.597 1.00 98.06 89 THR A C 1
ATOM 719 O O . THR A 1 89 ? -1.053 -9.100 8.903 1.00 98.06 89 THR A O 1
ATOM 722 N N . THR A 1 90 ? -3.260 -8.719 9.074 1.00 97.81 90 THR A N 1
ATOM 723 C CA . THR A 1 90 ? -3.486 -8.546 7.636 1.00 97.81 90 THR A CA 1
ATOM 724 C C . THR A 1 90 ? -2.645 -7.403 7.058 1.00 97.81 90 THR A C 1
ATOM 726 O O . THR A 1 90 ? -2.045 -7.564 5.995 1.00 97.81 90 THR A O 1
ATOM 729 N N . CYS A 1 91 ? -2.504 -6.273 7.763 1.00 98.38 91 CYS A N 1
ATOM 730 C CA . CYS A 1 91 ? -1.619 -5.189 7.317 1.00 98.38 91 CYS A CA 1
ATOM 731 C C . CYS A 1 91 ? -0.160 -5.645 7.148 1.00 98.38 91 CYS A C 1
ATOM 733 O O . CYS A 1 91 ? 0.486 -5.263 6.172 1.00 98.38 91 CYS A O 1
ATOM 735 N N . LYS A 1 92 ? 0.359 -6.481 8.059 1.00 98.38 92 LYS A N 1
ATOM 736 C CA . LYS A 1 92 ? 1.707 -7.063 7.940 1.00 98.38 92 LYS A CA 1
ATOM 737 C C . LYS A 1 92 ? 1.816 -8.000 6.745 1.00 98.38 92 LYS A C 1
ATOM 739 O O . LYS A 1 92 ? 2.794 -7.921 6.008 1.00 98.38 92 LYS A O 1
ATOM 744 N N . GLU A 1 93 ? 0.817 -8.852 6.530 1.00 98.00 93 GLU A N 1
ATOM 745 C CA . GLU A 1 93 ? 0.794 -9.758 5.381 1.00 98.00 93 GLU A CA 1
ATOM 746 C C . GLU A 1 93 ? 0.816 -8.990 4.055 1.00 98.00 93 GLU A C 1
ATOM 748 O O . GLU A 1 93 ? 1.594 -9.326 3.160 1.00 98.00 93 GLU A O 1
ATOM 753 N N . VAL A 1 94 ? 0.025 -7.923 3.943 1.00 97.75 94 VAL A N 1
ATOM 754 C CA . VAL A 1 94 ? 0.049 -7.035 2.775 1.00 97.75 94 VAL A CA 1
ATOM 755 C C . VAL A 1 94 ? 1.422 -6.386 2.626 1.00 97.75 94 VAL A C 1
ATOM 757 O O . VAL A 1 94 ? 2.013 -6.485 1.554 1.00 97.75 94 VAL A O 1
ATOM 760 N N . ALA A 1 95 ? 1.958 -5.785 3.692 1.00 97.88 95 ALA A N 1
ATOM 761 C CA . ALA A 1 95 ? 3.245 -5.092 3.675 1.00 97.88 95 ALA A CA 1
ATOM 762 C C . ALA A 1 95 ? 4.400 -5.988 3.197 1.00 97.88 95 ALA A C 1
ATOM 764 O O . ALA A 1 95 ? 5.163 -5.593 2.320 1.00 97.88 95 ALA A O 1
ATOM 765 N N . MET A 1 96 ? 4.473 -7.234 3.679 1.00 97.31 96 MET A N 1
ATOM 766 C CA . MET A 1 96 ? 5.486 -8.212 3.249 1.00 97.31 96 MET A CA 1
ATOM 767 C C . MET A 1 96 ? 5.426 -8.555 1.753 1.00 97.31 96 MET A C 1
ATOM 769 O O . MET A 1 96 ? 6.383 -9.094 1.201 1.00 97.31 96 MET A O 1
ATOM 773 N N . ARG A 1 97 ? 4.299 -8.272 1.097 1.00 96.62 97 ARG A N 1
ATOM 774 C CA . ARG A 1 97 ? 4.046 -8.570 -0.317 1.00 96.62 97 ARG A CA 1
ATOM 775 C C . ARG A 1 97 ? 4.084 -7.332 -1.198 1.00 96.62 97 ARG A C 1
ATOM 777 O O . ARG A 1 97 ? 3.878 -7.472 -2.404 1.00 96.62 97 ARG A O 1
ATOM 784 N N . LEU A 1 98 ? 4.310 -6.145 -0.633 1.00 96.75 98 LEU A N 1
ATOM 785 C CA . LEU A 1 98 ? 4.385 -4.902 -1.391 1.00 96.75 98 LEU A CA 1
ATOM 786 C C . LEU A 1 98 ? 5.720 -4.780 -2.121 1.00 96.75 98 LEU A C 1
ATOM 788 O O . LEU A 1 98 ? 6.794 -4.984 -1.562 1.00 96.75 98 LEU A O 1
ATOM 792 N N . TRP A 1 99 ? 5.629 -4.374 -3.379 1.00 94.75 99 TRP A N 1
ATOM 793 C CA . TRP A 1 99 ? 6.754 -4.011 -4.222 1.00 94.75 99 TRP A CA 1
ATOM 794 C C . TRP A 1 99 ? 6.501 -2.611 -4.754 1.00 94.75 99 TRP A C 1
ATOM 796 O O . TRP A 1 99 ? 5.435 -2.343 -5.306 1.00 94.75 99 TRP A O 1
ATOM 806 N N . MET A 1 100 ? 7.488 -1.729 -4.629 1.00 92.38 100 MET A N 1
ATOM 807 C CA . MET A 1 100 ? 7.443 -0.396 -5.220 1.00 92.38 100 MET A CA 1
ATOM 808 C C . MET A 1 100 ? 8.569 -0.250 -6.232 1.00 92.38 100 MET A C 1
ATOM 810 O O . MET A 1 100 ? 9.746 -0.377 -5.899 1.00 92.38 100 MET A O 1
ATOM 814 N N . ILE A 1 101 ? 8.191 0.027 -7.475 1.00 91.12 101 ILE A N 1
ATOM 815 C CA . ILE A 1 101 ? 9.108 0.172 -8.598 1.00 91.12 101 ILE A CA 1
ATOM 816 C C . ILE A 1 101 ? 8.907 1.564 -9.181 1.00 91.12 101 ILE A C 1
ATOM 818 O O . ILE A 1 101 ? 7.838 1.880 -9.705 1.00 91.12 101 ILE A O 1
ATOM 822 N N . ILE A 1 102 ? 9.947 2.393 -9.101 1.00 88.62 102 ILE A N 1
ATOM 823 C CA . ILE A 1 102 ? 9.964 3.696 -9.764 1.00 88.62 102 ILE A CA 1
ATOM 824 C C . ILE A 1 102 ? 10.850 3.601 -10.992 1.00 88.62 102 ILE A C 1
ATOM 826 O O . ILE A 1 102 ? 12.056 3.378 -10.888 1.00 88.62 102 ILE A O 1
ATOM 830 N N . LEU A 1 103 ? 10.225 3.755 -12.149 1.00 87.19 103 LEU A N 1
ATOM 831 C CA . LEU A 1 103 ? 10.877 3.743 -13.443 1.00 87.19 103 LEU A CA 1
ATOM 832 C C . LEU A 1 103 ? 11.158 5.171 -13.910 1.00 87.19 103 LEU A C 1
ATOM 834 O O . LEU A 1 103 ? 10.557 6.145 -13.462 1.00 87.19 103 LEU A O 1
ATOM 838 N N . SER A 1 104 ? 12.089 5.289 -14.845 1.00 84.56 104 SER A N 1
ATOM 839 C CA . SER A 1 104 ? 12.342 6.501 -15.614 1.00 84.56 104 SER A CA 1
ATOM 840 C C . SER A 1 104 ? 12.273 6.173 -17.100 1.00 84.56 104 SER A C 1
ATOM 842 O O . SER A 1 104 ? 12.698 5.099 -17.521 1.00 84.56 104 SER A O 1
ATOM 844 N N . GLU A 1 105 ? 11.841 7.124 -17.928 1.00 79.88 105 GLU A N 1
ATOM 845 C CA . GLU A 1 105 ? 11.800 6.935 -19.390 1.00 79.88 105 GLU A CA 1
ATOM 846 C C . GLU A 1 105 ? 13.173 6.583 -19.993 1.00 79.88 105 GLU A C 1
ATOM 848 O O . GLU A 1 105 ? 13.271 5.989 -21.065 1.00 79.88 105 GLU A O 1
ATOM 853 N N . ARG A 1 106 ? 14.269 6.952 -19.315 1.00 76.94 106 ARG A N 1
ATOM 854 C CA . ARG A 1 106 ? 15.627 6.589 -19.740 1.00 76.94 106 ARG A CA 1
ATOM 855 C C . ARG A 1 106 ? 15.898 5.093 -19.586 1.00 76.94 106 ARG A C 1
ATOM 857 O O . ARG A 1 106 ? 16.598 4.538 -20.425 1.00 76.94 106 ARG A O 1
ATOM 864 N N . GLN A 1 107 ? 15.345 4.450 -18.557 1.00 75.31 107 GLN A N 1
ATOM 865 C CA . GLN A 1 107 ? 15.488 3.005 -18.346 1.00 75.31 107 GLN A CA 1
ATOM 866 C C . GLN A 1 107 ? 14.770 2.198 -19.431 1.00 75.31 107 GLN A C 1
ATOM 868 O O . GLN A 1 107 ? 15.271 1.155 -19.830 1.00 75.31 107 GLN A O 1
ATOM 873 N N . GLU A 1 108 ? 13.666 2.702 -19.981 1.00 72.19 108 GLU A N 1
ATOM 874 C CA . GLU A 1 108 ? 12.958 2.031 -21.083 1.00 72.19 108 GLU A CA 1
ATOM 875 C C . GLU A 1 108 ? 13.738 2.051 -22.399 1.00 72.19 108 GLU A C 1
ATOM 877 O O . GLU A 1 108 ? 13.603 1.157 -23.231 1.00 72.19 108 GLU A O 1
ATOM 882 N N . LYS A 1 109 ? 14.579 3.071 -22.588 1.00 72.19 109 LYS A N 1
ATOM 883 C CA . LYS A 1 109 ? 15.425 3.225 -23.779 1.00 72.19 109 LYS A CA 1
ATOM 884 C C . LYS A 1 109 ? 16.760 2.488 -23.650 1.00 72.19 109 LYS A C 1
ATOM 886 O O . LYS A 1 109 ? 17.459 2.331 -24.645 1.00 72.19 109 LYS A O 1
ATOM 891 N N . LEU A 1 110 ? 17.103 2.012 -22.451 1.00 67.81 110 LEU A N 1
ATOM 892 C CA . LEU A 1 110 ? 18.280 1.184 -22.166 1.00 67.81 110 LEU A CA 1
ATOM 893 C C . LEU A 1 110 ? 17.996 -0.300 -22.449 1.00 67.81 110 LEU A C 1
ATOM 895 O O . LEU A 1 110 ? 18.273 -1.178 -21.635 1.00 67.81 110 LEU A O 1
ATOM 899 N N . VAL A 1 111 ? 17.440 -0.584 -23.623 1.00 70.88 111 VAL A N 1
ATOM 900 C CA . VAL A 1 111 ? 17.288 -1.949 -24.129 1.00 70.88 111 VAL A CA 1
ATOM 901 C C . VAL A 1 111 ? 18.521 -2.331 -24.939 1.00 70.88 111 VAL A C 1
ATOM 903 O O . VAL A 1 111 ? 19.012 -1.559 -25.763 1.00 70.88 111 VAL A O 1
ATOM 906 N N . ILE A 1 112 ? 19.044 -3.532 -24.688 1.00 77.25 112 ILE A N 1
ATOM 907 C CA . ILE A 1 112 ? 20.158 -4.092 -25.455 1.00 77.25 112 ILE A CA 1
ATOM 908 C C . ILE A 1 112 ? 19.707 -4.209 -26.914 1.00 77.25 112 ILE A C 1
ATOM 910 O O . ILE A 1 112 ? 18.641 -4.764 -27.189 1.00 77.25 112 ILE A O 1
ATOM 914 N N . SER A 1 113 ? 20.506 -3.680 -27.844 1.00 81.25 113 SER A N 1
ATOM 915 C CA . SER A 1 113 ? 20.190 -3.802 -29.266 1.00 81.25 113 SER A CA 1
ATOM 916 C C . SER A 1 113 ? 20.155 -5.281 -29.678 1.00 81.25 113 SER A C 1
ATOM 918 O O . SER A 1 113 ? 20.842 -6.102 -29.059 1.00 81.25 113 SER A O 1
ATOM 920 N N . PRO A 1 114 ? 19.389 -5.659 -30.714 1.00 82.31 114 PRO A N 1
ATOM 921 C CA . PRO A 1 114 ? 19.344 -7.043 -31.185 1.00 82.31 114 PRO A CA 1
ATOM 922 C C . PRO A 1 114 ? 20.739 -7.637 -31.441 1.00 82.31 114 PRO A C 1
ATOM 924 O O . PRO A 1 114 ? 20.999 -8.790 -31.100 1.00 82.31 114 PRO A O 1
ATOM 927 N N . GLU A 1 115 ? 21.663 -6.828 -31.960 1.00 84.88 115 GLU A N 1
ATOM 928 C CA . GLU A 1 115 ? 23.041 -7.226 -32.251 1.00 84.88 115 GLU A CA 1
ATOM 929 C C . GLU A 1 115 ? 23.821 -7.531 -30.967 1.00 84.88 115 GLU A C 1
ATOM 931 O O . GLU A 1 115 ? 24.455 -8.580 -30.856 1.00 84.88 115 GLU A O 1
ATOM 936 N N . HIS A 1 116 ? 23.743 -6.651 -29.964 1.00 83.56 116 HIS A N 1
ATOM 937 C CA . HIS A 1 116 ? 24.399 -6.865 -28.673 1.00 83.56 116 HIS A CA 1
ATOM 938 C C . HIS A 1 116 ? 23.774 -8.026 -27.890 1.00 83.56 116 HIS A C 1
ATOM 940 O O . HIS A 1 116 ? 24.484 -8.761 -27.203 1.00 83.56 116 HIS A O 1
ATOM 946 N N . ARG A 1 117 ? 22.462 -8.244 -28.027 1.00 85.62 117 ARG A N 1
ATOM 947 C CA . ARG A 1 117 ? 21.766 -9.378 -27.411 1.00 85.62 117 ARG A CA 1
ATOM 948 C C . ARG A 1 117 ? 22.257 -10.702 -27.996 1.00 85.62 117 ARG A C 1
ATOM 950 O O . ARG A 1 117 ? 22.540 -11.625 -27.235 1.00 85.62 117 ARG A O 1
ATOM 957 N N . GLY A 1 118 ? 22.455 -10.761 -29.314 1.00 84.56 118 GLY A N 1
ATOM 958 C CA . GLY A 1 118 ? 23.016 -11.934 -29.988 1.00 84.56 118 GLY A CA 1
ATOM 959 C C . GLY A 1 118 ? 24.426 -12.305 -29.507 1.00 84.56 118 GLY A C 1
ATOM 960 O O . GLY A 1 118 ? 24.762 -13.487 -29.446 1.00 84.56 118 GLY A O 1
ATOM 961 N N . VAL A 1 119 ? 25.247 -11.326 -29.101 1.00 88.75 119 VAL A N 1
ATOM 962 C CA . VAL A 1 119 ? 26.575 -11.586 -28.509 1.00 88.75 119 VAL A CA 1
ATOM 963 C C . VAL A 1 119 ? 26.457 -12.289 -27.153 1.00 88.75 119 VAL A C 1
ATOM 965 O O . VAL A 1 119 ? 27.180 -13.254 -26.905 1.00 88.75 119 VAL A O 1
ATOM 968 N N . ILE A 1 120 ? 25.537 -11.839 -26.295 1.00 84.62 120 ILE A N 1
ATOM 969 C CA . ILE A 1 120 ? 25.311 -12.428 -24.966 1.00 84.62 120 ILE A CA 1
ATOM 970 C C . ILE A 1 120 ? 24.757 -13.848 -25.100 1.00 84.62 120 ILE A C 1
ATOM 972 O O . ILE A 1 120 ? 25.293 -14.772 -24.496 1.00 84.62 120 ILE A O 1
ATOM 976 N N . GLU A 1 121 ? 23.736 -14.044 -25.938 1.00 86.69 121 GLU A N 1
ATOM 977 C CA . GLU A 1 121 ? 23.131 -15.364 -26.163 1.00 86.69 121 GLU A CA 1
ATOM 978 C C . GLU A 1 121 ? 24.162 -16.371 -26.690 1.00 86.69 121 GLU A C 1
ATOM 980 O O . GLU A 1 121 ? 24.242 -17.498 -26.202 1.00 86.69 121 GLU A O 1
ATOM 985 N N . LYS A 1 122 ? 25.026 -15.954 -27.624 1.00 86.50 122 LYS A N 1
ATOM 986 C CA . LYS A 1 122 ? 26.110 -16.798 -28.136 1.00 86.50 122 LYS A CA 1
ATOM 987 C C . LYS A 1 122 ? 27.118 -17.178 -27.047 1.00 86.50 122 LYS A C 1
ATOM 989 O O . LYS A 1 122 ? 27.568 -18.325 -27.017 1.00 86.50 122 LYS A O 1
ATOM 994 N N . TYR A 1 123 ? 27.486 -16.238 -26.175 1.00 87.62 123 TYR A N 1
ATOM 995 C CA . TYR A 1 123 ? 28.399 -16.504 -25.062 1.00 87.62 123 TYR A CA 1
ATOM 996 C C . TYR A 1 123 ? 27.807 -17.518 -24.072 1.00 87.62 123 TYR A C 1
ATOM 998 O O . TYR A 1 123 ? 28.481 -18.486 -23.728 1.00 87.62 123 TYR A O 1
ATOM 1006 N N . GLU A 1 124 ? 26.540 -17.356 -23.681 1.00 85.56 124 GLU A N 1
ATOM 1007 C CA . GLU A 1 124 ? 25.858 -18.273 -22.755 1.00 85.56 124 GLU A CA 1
ATOM 1008 C C . GLU A 1 124 ? 25.699 -19.684 -23.341 1.00 85.56 124 GLU A C 1
ATOM 1010 O O . GLU A 1 124 ? 25.975 -20.666 -22.655 1.00 85.56 124 GLU A O 1
ATOM 1015 N N . ILE A 1 125 ? 25.360 -19.805 -24.631 1.00 85.19 125 ILE A N 1
ATOM 1016 C CA . ILE A 1 125 ? 25.306 -21.104 -25.327 1.00 85.19 125 ILE A CA 1
ATOM 1017 C C . ILE A 1 125 ? 26.681 -21.784 -25.336 1.00 85.19 125 ILE A C 1
ATOM 1019 O O . ILE A 1 125 ? 26.776 -22.985 -25.109 1.00 85.19 125 ILE A O 1
ATOM 1023 N N . THR A 1 126 ? 27.751 -21.022 -25.578 1.00 78.62 126 THR A N 1
ATOM 1024 C CA . THR A 1 126 ? 29.122 -21.562 -25.644 1.00 78.62 126 THR A CA 1
ATOM 1025 C C . THR A 1 126 ? 29.652 -21.961 -24.266 1.00 78.62 126 THR A C 1
ATOM 1027 O O . THR A 1 126 ? 30.482 -22.852 -24.165 1.00 78.62 126 THR A O 1
ATOM 1030 N N . LYS A 1 127 ? 29.195 -21.300 -23.200 1.00 72.56 127 LYS A N 1
ATOM 1031 C CA . LYS A 1 127 ? 29.575 -21.600 -21.814 1.00 72.56 127 LYS A CA 1
ATOM 1032 C C . LYS A 1 127 ? 28.820 -22.803 -21.233 1.00 72.56 127 LYS A C 1
ATOM 1034 O O . LYS A 1 127 ? 29.309 -23.422 -20.292 1.00 72.56 127 LYS A O 1
ATOM 1039 N N . ALA A 1 128 ? 27.624 -23.095 -21.746 1.00 63.59 128 ALA A N 1
ATOM 1040 C CA . ALA A 1 128 ? 26.767 -24.187 -21.284 1.00 63.59 128 ALA A CA 1
ATOM 1041 C C . ALA A 1 128 ? 27.023 -25.541 -21.982 1.00 63.59 128 ALA A C 1
ATOM 1043 O O . ALA A 1 128 ? 26.410 -26.533 -21.585 1.00 63.59 128 ALA A O 1
ATOM 1044 N N . GLY A 1 129 ? 27.879 -25.580 -23.010 1.00 50.25 129 GLY A N 1
ATOM 1045 C CA . GLY A 1 129 ? 28.333 -26.799 -23.697 1.00 50.25 129 GLY A CA 1
ATOM 1046 C C . GLY A 1 129 ? 29.763 -27.158 -23.331 1.00 50.25 129 GLY A C 1
ATOM 1047 O O . GLY A 1 129 ? 30.038 -28.373 -23.230 1.00 50.25 129 GLY A O 1
#

Sequence (129 aa):
MFFAESKNYAKASDLPTHYEKYLAQCYVAYLDKPGYCDHFMWIAWSPHGTTTWDTLLTAEAVQAAVVRHRKNVFGVELVKDAESLVDFTTCKEVAMRLWMIILSERQEKLVISPEHRGVIEKYEITKAG

pLDDT: mean 87.99, std 11.4, range [50.25, 98.38]

Organism: NCBI:txid409290